Protein AF-A0A8J3Q9A3-F1 (afdb_monomer_lite)

Foldseek 3Di:
DLLLVLLVVLLVLLVVVLVVVVVVCVVVVCCQQAVLQSVVSNVLNVLSCCQNPPDPDNVSSLVSLQCLLPVLLVLLVCLVVDQFPPNVGSNTGGSDNVSSCSSNVSNVVSVVSNVVVVVVVVVVD

Secondary structure (DSSP, 8-state):
-HHHHHHHHHHHHHHHHHHHHHHHHHHTT-HHHHHHHHHHHHHHHHHHHIIIII-SSSHHHHHHHHHHHHHHHHHHHHTTTSSEESTTSTT-EE--HHHHHHHHHHHHHHHHHHHHHHHHHHTT-

pLDDT: mean 91.45, std 9.08, range [43.34, 98.44]

Radius of gyration: 15.61 Å; chains: 1; bounding box: 31×27×49 Å

Sequence (125 aa):
MPYRRFCRIATMVFLLFTVYPLAVKLVEHRLAHDWLHSMLHLGSAALAGYAGWLARSLTPAILYTWFIGVFYTALGVVGWFIDGLLLETHLAIPLGPVDNIFHLGVGGAALTVALIARSRSGDRG

Organism: NCBI:txid1392758

Structure (mmCIF, N/CA/C/O backbone):
data_AF-A0A8J3Q9A3-F1
#
_entry.id   AF-A0A8J3Q9A3-F1
#
loop_
_atom_site.group_PDB
_atom_site.id
_atom_site.type_symbol
_atom_site.label_atom_id
_atom_site.label_alt_id
_atom_site.label_comp_id
_atom_site.label_asym_id
_atom_site.label_entity_id
_atom_site.label_seq_id
_atom_site.pdbx_PDB_ins_code
_atom_site.Cartn_x
_atom_site.Cartn_y
_atom_site.Cartn_z
_atom_site.occupancy
_atom_site.B_iso_or_equiv
_atom_site.auth_seq_id
_atom_site.auth_comp_id
_atom_site.auth_asym_id
_atom_site.auth_atom_id
_atom_site.pdbx_PDB_model_num
ATOM 1 N N . MET A 1 1 ? -7.883 3.499 18.519 1.00 72.44 1 MET A N 1
ATOM 2 C CA . MET A 1 1 ? -8.370 2.934 17.238 1.00 72.44 1 MET A CA 1
ATOM 3 C C . MET A 1 1 ? -7.186 2.586 16.332 1.00 72.44 1 MET A C 1
ATOM 5 O O . MET A 1 1 ? -6.802 3.415 15.509 1.00 72.44 1 MET A O 1
ATOM 9 N N . PRO A 1 2 ? -6.570 1.405 16.507 1.00 91.31 2 PRO A N 1
ATOM 10 C CA . PRO A 1 2 ? -5.345 1.022 15.796 1.00 91.31 2 PRO A CA 1
ATOM 11 C C . PRO A 1 2 ? -5.510 1.046 14.265 1.00 91.31 2 PRO A C 1
ATOM 13 O O . PRO A 1 2 ? -4.638 1.571 13.581 1.00 91.31 2 PRO A O 1
ATOM 16 N N . TYR A 1 3 ? -6.679 0.649 13.748 1.00 95.75 3 TYR A N 1
ATOM 17 C CA . TYR A 1 3 ? -7.020 0.723 12.320 1.00 95.75 3 TYR A CA 1
ATOM 18 C C . TYR A 1 3 ? -6.910 2.133 11.722 1.00 95.75 3 TYR A C 1
ATOM 20 O O . TYR A 1 3 ? -6.279 2.323 10.686 1.00 95.75 3 TYR A O 1
ATOM 28 N N . ARG A 1 4 ? -7.458 3.163 12.386 1.00 97.12 4 ARG A N 1
ATOM 29 C CA . ARG A 1 4 ? -7.363 4.545 11.880 1.00 97.12 4 ARG A CA 1
ATOM 30 C C . ARG A 1 4 ? -5.929 5.055 11.891 1.00 97.12 4 ARG A C 1
ATOM 32 O O . ARG A 1 4 ? -5.524 5.726 10.952 1.00 97.12 4 ARG A O 1
ATOM 39 N N . ARG A 1 5 ?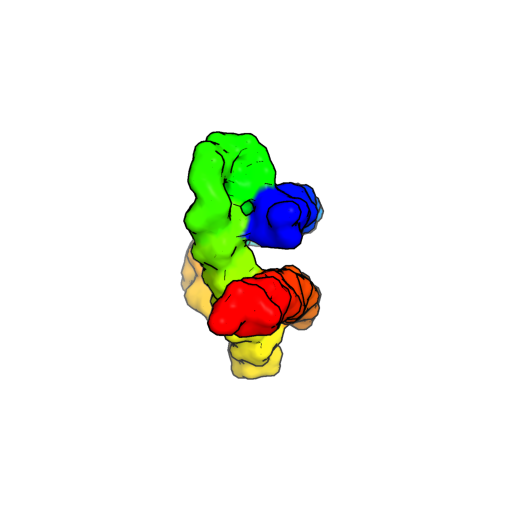 -5.156 4.735 12.936 1.00 97.31 5 ARG A N 1
ATOM 40 C CA . ARG A 1 5 ? -3.739 5.122 13.007 1.00 97.31 5 ARG A CA 1
ATOM 41 C C . ARG A 1 5 ? -2.947 4.479 11.873 1.00 97.31 5 ARG A C 1
ATOM 43 O O . ARG A 1 5 ? -2.189 5.183 11.216 1.00 97.31 5 ARG A O 1
ATOM 50 N N . PHE A 1 6 ? -3.178 3.192 11.619 1.00 97.75 6 PHE A N 1
ATOM 51 C CA . PHE A 1 6 ? -2.608 2.505 10.467 1.00 97.75 6 PHE A CA 1
ATOM 52 C C . PHE A 1 6 ? -2.974 3.217 9.161 1.00 97.75 6 PHE A C 1
ATOM 54 O O . PHE A 1 6 ? -2.074 3.574 8.419 1.00 97.75 6 PHE A O 1
ATOM 61 N N . CYS A 1 7 ? -4.255 3.519 8.915 1.00 98.06 7 CYS A N 1
ATOM 62 C CA . CYS A 1 7 ? -4.687 4.186 7.679 1.00 98.06 7 CYS A CA 1
ATOM 63 C C . CYS A 1 7 ? -4.008 5.553 7.474 1.00 98.06 7 CYS A C 1
ATOM 65 O O . CYS A 1 7 ? -3.594 5.882 6.366 1.00 98.06 7 CYS A O 1
ATOM 67 N N . ARG A 1 8 ? -3.816 6.337 8.541 1.00 98.44 8 ARG A N 1
ATOM 68 C CA . ARG A 1 8 ? -3.101 7.623 8.457 1.00 98.44 8 ARG A CA 1
ATOM 69 C C . ARG A 1 8 ? -1.632 7.449 8.078 1.00 98.44 8 ARG A C 1
ATOM 71 O O . ARG A 1 8 ? -1.138 8.176 7.225 1.00 98.44 8 ARG A O 1
ATOM 78 N N . ILE A 1 9 ? -0.950 6.479 8.688 1.00 98.06 9 ILE A N 1
ATOM 79 C CA . ILE A 1 9 ? 0.447 6.155 8.361 1.00 98.06 9 ILE A CA 1
ATOM 80 C C . ILE A 1 9 ? 0.535 5.622 6.929 1.00 98.06 9 ILE A C 1
ATOM 82 O O . ILE A 1 9 ? 1.347 6.108 6.151 1.00 98.06 9 ILE A O 1
ATOM 86 N N . ALA A 1 10 ? -0.344 4.688 6.562 1.00 97.69 10 ALA A N 1
ATOM 87 C CA . ALA A 1 10 ? -0.427 4.123 5.223 1.00 97.69 10 ALA A CA 1
ATOM 88 C C . ALA A 1 10 ? -0.643 5.212 4.167 1.00 97.69 10 ALA A C 1
ATOM 90 O O . ALA A 1 10 ? 0.008 5.170 3.135 1.00 97.69 10 ALA A O 1
ATOM 91 N N . THR A 1 11 ? -1.471 6.226 4.445 1.00 98.19 11 THR A N 1
ATOM 92 C CA . THR A 1 11 ? -1.638 7.380 3.542 1.00 98.19 11 THR A CA 1
ATOM 93 C C . THR A 1 11 ? -0.297 8.042 3.240 1.00 98.19 11 THR A C 1
ATOM 95 O O . THR A 1 11 ? 0.041 8.233 2.079 1.00 98.19 11 THR A O 1
ATOM 98 N N . MET A 1 12 ? 0.491 8.352 4.272 1.00 97.75 12 MET A N 1
ATOM 99 C CA . MET A 1 12 ? 1.795 9.004 4.103 1.00 97.75 12 MET A CA 1
ATOM 100 C C . MET A 1 12 ? 2.778 8.106 3.353 1.00 97.75 12 MET A C 1
ATOM 102 O O . MET A 1 12 ? 3.463 8.563 2.445 1.00 97.75 12 MET A O 1
ATOM 106 N N . VAL A 1 13 ? 2.804 6.816 3.691 1.00 96.31 13 VAL A N 1
ATOM 107 C CA . VAL A 1 13 ? 3.659 5.820 3.034 1.00 96.31 13 VAL A CA 1
ATOM 108 C C . VAL A 1 13 ? 3.314 5.688 1.547 1.00 96.31 13 VAL A C 1
ATOM 110 O O . VAL A 1 13 ? 4.212 5.765 0.714 1.00 96.31 13 VAL A O 1
ATOM 113 N N . PHE A 1 14 ? 2.031 5.568 1.196 1.00 96.06 14 PHE A N 1
ATOM 114 C CA . PHE A 1 14 ? 1.587 5.486 -0.197 1.00 96.06 14 PHE A CA 1
ATOM 115 C C . PHE A 1 14 ? 1.822 6.778 -0.975 1.00 96.06 14 PHE A C 1
ATOM 117 O O . PHE A 1 14 ? 2.189 6.712 -2.144 1.00 96.06 14 PHE A O 1
ATOM 124 N N . LEU A 1 15 ? 1.670 7.950 -0.350 1.00 94.31 15 LEU A N 1
ATOM 125 C CA . LEU A 1 15 ? 2.014 9.221 -0.994 1.00 94.3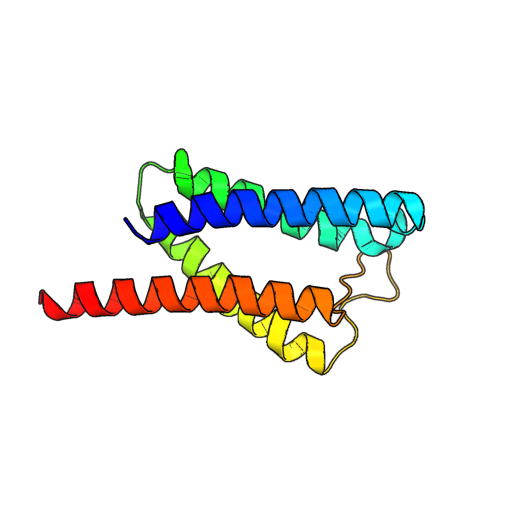1 15 LEU A CA 1
ATOM 126 C C . LEU A 1 15 ? 3.511 9.301 -1.303 1.00 94.31 15 LEU A C 1
ATOM 128 O O . LEU A 1 15 ? 3.877 9.622 -2.432 1.00 94.31 15 LEU A O 1
ATOM 132 N N . LEU A 1 16 ? 4.376 8.949 -0.348 1.00 92.12 16 LEU A N 1
ATOM 133 C CA . LEU A 1 16 ? 5.826 8.910 -0.569 1.00 92.12 16 LEU A CA 1
ATOM 134 C C . LEU A 1 16 ? 6.195 7.923 -1.684 1.00 92.12 16 LEU A C 1
ATOM 136 O O . LEU A 1 16 ? 6.955 8.273 -2.587 1.00 92.12 16 LEU A O 1
ATOM 140 N N . PHE A 1 17 ? 5.594 6.730 -1.667 1.00 87.38 17 PHE A N 1
ATOM 141 C CA . PHE A 1 17 ? 5.795 5.695 -2.684 1.00 87.38 17 PHE A CA 1
ATOM 142 C C . PHE A 1 17 ? 5.070 5.983 -4.009 1.00 87.38 17 PHE A C 1
ATOM 144 O O . PHE A 1 17 ? 5.263 5.280 -4.990 1.00 87.38 17 PHE A O 1
ATOM 151 N N . THR A 1 18 ? 4.264 7.040 -4.084 1.00 88.31 18 THR A N 1
ATOM 152 C CA . THR A 1 18 ? 3.747 7.558 -5.355 1.00 88.31 18 THR A CA 1
ATOM 153 C C . THR A 1 18 ? 4.697 8.616 -5.906 1.00 88.31 18 THR A C 1
ATOM 155 O O . THR A 1 18 ? 5.089 8.549 -7.067 1.00 88.31 18 THR A O 1
ATOM 158 N N . VAL A 1 19 ? 5.103 9.581 -5.075 1.00 86.69 19 VAL A N 1
ATOM 159 C CA . VAL A 1 19 ? 5.903 10.742 -5.497 1.00 86.69 19 VAL A CA 1
ATOM 160 C C . VAL A 1 19 ? 7.321 10.345 -5.903 1.00 86.69 19 VAL A C 1
ATOM 162 O O . VAL A 1 19 ? 7.789 10.782 -6.952 1.00 86.69 19 VAL A O 1
ATOM 165 N N . TYR A 1 20 ? 8.004 9.512 -5.110 1.00 78.88 20 TYR A N 1
ATOM 166 C CA . TYR A 1 20 ? 9.383 9.124 -5.417 1.00 78.88 20 TYR A CA 1
ATOM 167 C C . TYR A 1 20 ? 9.481 8.306 -6.719 1.00 78.88 20 TYR A C 1
ATOM 169 O O . TYR A 1 20 ? 10.210 8.730 -7.619 1.00 78.88 20 TYR A O 1
ATOM 177 N N . PRO A 1 21 ? 8.708 7.218 -6.914 1.00 79.06 21 PRO A N 1
ATOM 178 C CA . PRO A 1 21 ? 8.729 6.480 -8.174 1.00 79.06 21 PRO A CA 1
ATOM 179 C C . PRO A 1 21 ? 8.217 7.298 -9.353 1.00 79.06 21 PRO A C 1
ATOM 181 O O . PRO A 1 21 ? 8.705 7.110 -10.457 1.00 79.06 21 PRO A O 1
ATOM 184 N N . LEU A 1 22 ? 7.279 8.232 -9.152 1.00 82.88 22 LEU A N 1
ATOM 185 C CA . LEU A 1 22 ? 6.870 9.150 -10.216 1.00 82.88 22 LEU A CA 1
ATOM 186 C C . LEU A 1 22 ? 8.054 9.997 -10.706 1.00 82.88 22 LEU A C 1
ATOM 188 O O . LEU A 1 22 ? 8.256 10.105 -11.912 1.00 82.88 22 LEU A O 1
ATOM 192 N N . ALA A 1 23 ? 8.853 10.553 -9.792 1.00 81.62 23 ALA A N 1
ATOM 193 C CA . ALA A 1 23 ? 10.048 11.317 -10.146 1.00 81.62 23 ALA A CA 1
ATOM 194 C C . ALA A 1 23 ? 11.087 10.450 -10.876 1.00 81.62 23 ALA A C 1
ATOM 196 O O . ALA A 1 23 ? 11.614 10.866 -11.904 1.00 81.62 23 ALA A O 1
ATOM 197 N N . VAL A 1 24 ? 11.329 9.225 -10.399 1.00 82.69 24 VAL A N 1
ATOM 198 C CA . VAL A 1 24 ? 12.233 8.269 -11.063 1.00 82.69 24 VAL A CA 1
ATOM 199 C C . VAL A 1 24 ? 11.727 7.922 -12.467 1.00 82.69 24 VAL A C 1
ATOM 201 O O . VAL A 1 24 ? 12.468 8.040 -13.436 1.00 82.69 24 VAL A O 1
ATOM 204 N N . LYS A 1 25 ? 10.441 7.591 -12.613 1.00 81.00 25 LYS A N 1
ATOM 205 C CA . LYS A 1 25 ? 9.816 7.257 -13.903 1.00 81.00 25 LYS A CA 1
ATOM 206 C C . LYS A 1 25 ? 9.807 8.424 -14.888 1.00 81.00 25 LYS A C 1
ATOM 208 O O . LYS A 1 25 ? 9.848 8.179 -16.093 1.00 81.00 25 LYS A O 1
ATOM 213 N N . LEU A 1 26 ? 9.724 9.667 -14.402 1.00 82.25 26 LEU A N 1
ATOM 214 C CA . LEU A 1 26 ? 9.862 10.868 -15.235 1.00 82.25 26 LEU A CA 1
ATOM 215 C C . LEU A 1 26 ? 11.264 10.937 -15.839 1.00 82.25 26 LEU A C 1
ATOM 217 O O . LEU A 1 26 ? 11.390 11.162 -17.038 1.00 82.25 26 LEU A O 1
ATOM 221 N N . VAL A 1 27 ? 12.293 10.700 -15.021 1.00 85.94 27 VAL A N 1
ATOM 222 C CA . VAL A 1 27 ? 13.697 10.697 -15.455 1.00 85.94 27 VAL A CA 1
ATOM 223 C C . VAL A 1 27 ? 13.991 9.523 -16.395 1.00 85.94 27 VAL A C 1
ATOM 225 O O . VAL A 1 27 ? 14.692 9.692 -17.385 1.00 85.94 27 VAL A O 1
ATOM 228 N N . GLU A 1 28 ? 13.422 8.347 -16.129 1.00 85.56 28 GLU A N 1
ATOM 229 C CA . GLU A 1 28 ? 13.601 7.140 -16.949 1.00 85.56 28 GLU A CA 1
ATOM 230 C C . GLU A 1 28 ? 12.695 7.093 -18.196 1.00 85.56 28 GLU A C 1
ATOM 232 O O . GLU A 1 28 ? 12.751 6.129 -18.953 1.00 85.56 28 GLU A O 1
ATOM 237 N N . HIS A 1 29 ? 11.834 8.096 -18.421 1.00 81.44 29 HIS A N 1
ATOM 238 C CA . HIS A 1 29 ? 10.830 8.121 -19.499 1.00 81.44 29 HIS A CA 1
ATOM 239 C C . HIS A 1 29 ? 9.871 6.909 -19.524 1.00 81.44 29 HIS A C 1
ATOM 241 O O . HIS A 1 29 ? 9.292 6.577 -20.558 1.00 81.44 29 HIS A O 1
ATOM 247 N N . ARG A 1 30 ? 9.642 6.263 -18.374 1.00 79.81 30 ARG A N 1
ATOM 248 C CA . ARG A 1 30 ? 8.829 5.034 -18.253 1.00 79.81 30 ARG A CA 1
ATOM 249 C C . ARG A 1 30 ? 7.361 5.267 -17.922 1.00 79.81 30 ARG A C 1
ATOM 251 O O . ARG A 1 30 ? 6.569 4.330 -17.939 1.00 79.81 30 ARG A O 1
ATOM 258 N N . LEU A 1 31 ? 6.974 6.514 -17.671 1.00 75.50 31 LEU A N 1
ATOM 259 C CA . LEU A 1 31 ? 5.629 6.858 -17.211 1.00 75.50 31 LEU A CA 1
ATOM 260 C C . LEU A 1 31 ? 4.499 6.370 -18.110 1.00 75.50 31 LEU A C 1
ATOM 262 O O . LEU A 1 31 ? 3.479 5.926 -17.602 1.00 75.50 31 LEU A O 1
ATOM 266 N N . ALA A 1 32 ? 4.669 6.420 -19.430 1.00 78.12 32 ALA A N 1
ATOM 267 C CA . ALA A 1 32 ? 3.643 5.950 -20.358 1.00 78.12 32 ALA A CA 1
ATOM 268 C C . ALA A 1 32 ? 3.403 4.430 -20.269 1.00 78.12 32 ALA A C 1
ATOM 270 O O . ALA A 1 32 ? 2.342 3.955 -20.663 1.00 78.12 32 ALA A O 1
ATOM 271 N N . HIS A 1 33 ? 4.376 3.676 -19.757 1.00 80.00 33 HIS A N 1
ATOM 272 C CA . HIS A 1 33 ? 4.367 2.219 -19.758 1.00 80.00 33 HIS A CA 1
ATOM 273 C C . HIS A 1 33 ? 3.752 1.618 -18.483 1.00 80.00 33 HIS A C 1
ATOM 275 O O . HIS A 1 33 ? 3.078 0.598 -18.558 1.00 80.00 33 HIS A O 1
ATOM 281 N N . ASP A 1 34 ? 3.929 2.257 -17.321 1.00 82.62 34 ASP A N 1
ATOM 282 C CA . ASP A 1 34 ? 3.527 1.698 -16.020 1.00 82.62 34 ASP A CA 1
ATOM 283 C C . ASP A 1 34 ? 2.779 2.698 -15.108 1.00 82.62 34 ASP A C 1
ATOM 285 O O . ASP A 1 34 ? 2.795 2.591 -13.872 1.00 82.62 34 ASP A O 1
ATOM 289 N N . TRP A 1 35 ? 2.104 3.693 -15.702 1.00 86.38 35 TRP A N 1
ATOM 290 C CA . TRP A 1 35 ? 1.335 4.709 -14.968 1.00 86.38 35 TRP A CA 1
ATOM 291 C C . TRP A 1 35 ? 0.255 4.100 -14.067 1.00 86.38 35 TRP A C 1
ATOM 293 O O . TRP A 1 35 ? -0.026 4.653 -12.999 1.00 86.38 35 TRP A O 1
ATOM 303 N N . LEU A 1 36 ? -0.327 2.958 -14.464 1.00 90.50 36 LEU A N 1
ATOM 304 C CA . LEU A 1 36 ? -1.346 2.262 -13.677 1.00 90.50 36 LEU A CA 1
ATOM 305 C C . LEU A 1 36 ? -0.812 1.914 -12.285 1.00 90.50 36 LEU A C 1
ATOM 307 O O . LEU A 1 36 ? -1.509 2.126 -11.296 1.00 90.50 36 LEU A O 1
ATOM 311 N N . HIS A 1 37 ? 0.440 1.461 -12.185 1.00 90.75 37 HIS A N 1
ATOM 312 C CA . HIS A 1 37 ? 1.058 1.135 -10.901 1.00 90.75 37 HIS A CA 1
ATOM 313 C C . HIS A 1 37 ? 1.118 2.364 -9.976 1.00 90.75 37 HIS A C 1
ATOM 315 O O . HIS A 1 37 ? 0.755 2.287 -8.802 1.00 90.75 37 HIS A O 1
ATOM 321 N N . SER A 1 38 ? 1.483 3.531 -10.516 1.00 90.12 38 SER A N 1
ATOM 322 C CA . SER A 1 38 ? 1.495 4.785 -9.753 1.00 90.12 38 SER A CA 1
ATOM 323 C C . SER A 1 38 ? 0.084 5.234 -9.349 1.00 90.12 38 SER A C 1
ATOM 325 O O . SER A 1 38 ? -0.113 5.724 -8.238 1.00 90.12 38 SER A O 1
ATOM 327 N N . MET A 1 39 ? -0.915 5.035 -10.215 1.00 91.81 39 MET A N 1
ATOM 328 C CA . MET A 1 39 ? -2.316 5.336 -9.896 1.00 91.81 39 MET A CA 1
ATOM 329 C C . MET A 1 39 ? -2.887 4.417 -8.819 1.00 91.81 39 MET A C 1
ATOM 331 O O . MET A 1 39 ? -3.656 4.884 -7.983 1.00 91.81 39 MET A O 1
ATOM 335 N N . LEU A 1 40 ? -2.500 3.140 -8.794 1.00 93.94 40 LEU A N 1
ATOM 336 C CA . LEU A 1 40 ? -2.915 2.208 -7.747 1.00 93.94 40 LEU A CA 1
ATOM 337 C C . LEU A 1 40 ? -2.388 2.644 -6.374 1.00 93.94 40 LEU A C 1
ATOM 339 O O . LEU A 1 40 ? -3.160 2.678 -5.417 1.00 93.94 40 LEU A O 1
ATOM 343 N N . HIS A 1 41 ? -1.122 3.068 -6.272 1.00 94.56 41 HIS A N 1
ATOM 344 C CA . HIS A 1 41 ? -0.585 3.613 -5.015 1.00 94.56 41 HIS A CA 1
ATOM 345 C C . HIS A 1 41 ? -1.268 4.918 -4.603 1.00 94.56 41 HIS A C 1
ATOM 347 O O . HIS A 1 41 ? -1.616 5.079 -3.431 1.00 94.56 41 HIS A O 1
ATOM 353 N N . LEU A 1 42 ? -1.546 5.817 -5.551 1.00 95.12 42 LEU A N 1
ATOM 354 C CA . LEU A 1 42 ? -2.286 7.049 -5.271 1.00 95.12 42 LEU A CA 1
ATOM 355 C C . LEU A 1 42 ? -3.725 6.763 -4.808 1.00 95.12 42 LEU A C 1
ATOM 357 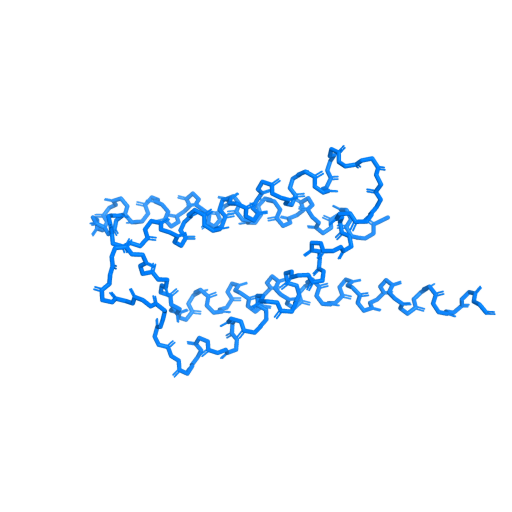O O . LEU A 1 42 ? -4.210 7.378 -3.857 1.00 95.12 42 LEU A O 1
ATOM 361 N N . GLY A 1 43 ? -4.397 5.804 -5.445 1.00 96.75 43 GLY A N 1
ATOM 362 C CA . GLY A 1 43 ? -5.723 5.333 -5.052 1.00 96.75 43 GLY A CA 1
ATOM 363 C C . GLY A 1 43 ? -5.719 4.742 -3.642 1.00 96.75 43 GLY A C 1
ATOM 364 O O . GLY A 1 43 ? -6.560 5.109 -2.819 1.00 96.75 43 GLY A O 1
ATOM 365 N N . SER A 1 44 ? -4.723 3.911 -3.321 1.00 97.19 44 SER A N 1
ATOM 366 C CA . SER A 1 44 ? -4.498 3.398 -1.966 1.00 97.19 44 SER A CA 1
ATOM 367 C C . SER A 1 44 ? -4.299 4.537 -0.961 1.00 97.19 44 SER A C 1
ATOM 369 O O . SER A 1 44 ? -4.951 4.546 0.084 1.00 97.19 44 SER A O 1
ATOM 371 N N . ALA A 1 45 ? -3.495 5.558 -1.285 1.00 97.69 45 ALA A N 1
ATOM 372 C CA . ALA A 1 45 ? -3.333 6.738 -0.433 1.00 97.69 45 ALA A CA 1
ATOM 373 C C . ALA A 1 45 ? -4.664 7.465 -0.178 1.00 97.69 45 ALA A C 1
ATOM 375 O O . ALA A 1 45 ? -4.984 7.783 0.969 1.00 97.69 45 ALA A O 1
ATOM 376 N N . ALA A 1 46 ? -5.459 7.705 -1.223 1.00 98.00 46 ALA A N 1
ATOM 377 C CA . ALA A 1 46 ? -6.740 8.398 -1.107 1.00 98.00 46 ALA A CA 1
ATOM 378 C C . ALA A 1 46 ? -7.739 7.621 -0.233 1.00 98.00 46 ALA A C 1
ATOM 380 O O . ALA A 1 46 ? -8.358 8.193 0.671 1.00 98.00 46 ALA A O 1
ATOM 381 N N . LEU A 1 47 ? -7.855 6.305 -0.444 1.00 98.31 47 LEU A N 1
ATOM 382 C CA . LEU A 1 47 ? -8.719 5.428 0.350 1.00 98.31 47 LEU A CA 1
ATOM 383 C C . LEU A 1 47 ? -8.266 5.350 1.814 1.00 98.31 47 LEU A C 1
ATOM 385 O O . LEU A 1 47 ? -9.096 5.451 2.724 1.00 98.31 47 LEU A O 1
ATOM 389 N N . ALA A 1 48 ? -6.957 5.241 2.054 1.00 98.19 48 ALA A N 1
ATOM 390 C CA . ALA A 1 48 ? -6.379 5.285 3.392 1.00 98.19 48 ALA A CA 1
ATOM 391 C C . ALA A 1 48 ? -6.682 6.618 4.089 1.00 98.19 48 ALA A C 1
ATOM 393 O O . ALA A 1 48 ? -7.051 6.636 5.267 1.00 98.19 48 ALA A O 1
ATOM 394 N N . GLY A 1 49 ? -6.578 7.731 3.359 1.00 98.31 49 GLY A N 1
ATOM 395 C CA . GLY A 1 49 ? -6.835 9.065 3.884 1.00 98.31 49 GLY A CA 1
ATOM 396 C C . GLY A 1 49 ? -8.297 9.241 4.280 1.00 98.31 49 GLY A C 1
ATOM 397 O O . GLY A 1 49 ? -8.610 9.648 5.405 1.00 98.31 49 GLY A O 1
ATOM 398 N N . TYR A 1 50 ? -9.207 8.824 3.401 1.00 98.31 50 TYR A N 1
ATOM 399 C CA . TYR A 1 50 ? -10.632 8.789 3.703 1.00 98.31 50 TYR A CA 1
ATOM 400 C C . TYR A 1 50 ? -10.922 7.951 4.959 1.00 98.31 50 TYR A C 1
ATOM 402 O O . TYR A 1 50 ? -11.546 8.442 5.902 1.00 98.31 50 TYR A O 1
ATOM 410 N N . ALA A 1 51 ? -10.414 6.719 5.033 1.00 97.94 51 ALA A N 1
ATOM 411 C CA . ALA A 1 51 ? -10.632 5.832 6.175 1.00 97.94 51 ALA A CA 1
ATOM 412 C C . ALA A 1 51 ? -9.989 6.351 7.485 1.00 97.94 51 ALA A C 1
ATOM 414 O O . ALA A 1 51 ? -10.525 6.162 8.586 1.00 97.94 51 ALA A O 1
ATOM 415 N N . GLY A 1 52 ? -8.842 7.026 7.382 1.00 97.56 52 GLY A N 1
ATOM 416 C CA . GLY A 1 52 ? -8.058 7.530 8.509 1.00 97.56 52 GLY A CA 1
ATOM 417 C C . GLY A 1 52 ? -8.602 8.811 9.148 1.00 97.56 52 GLY A C 1
ATOM 418 O O . GLY A 1 52 ? -8.532 8.946 10.380 1.00 97.56 52 GLY A O 1
ATOM 419 N N . TRP A 1 53 ? -9.146 9.733 8.346 1.00 97.81 53 TRP A N 1
ATOM 420 C CA . TRP A 1 53 ? -9.593 11.056 8.809 1.00 97.81 53 TRP A CA 1
ATOM 421 C C . TRP A 1 53 ? -11.078 11.343 8.583 1.00 97.81 53 TRP A C 1
ATOM 423 O O . TRP A 1 53 ? -11.703 11.916 9.471 1.00 97.81 53 TRP A O 1
ATOM 433 N N . LEU A 1 54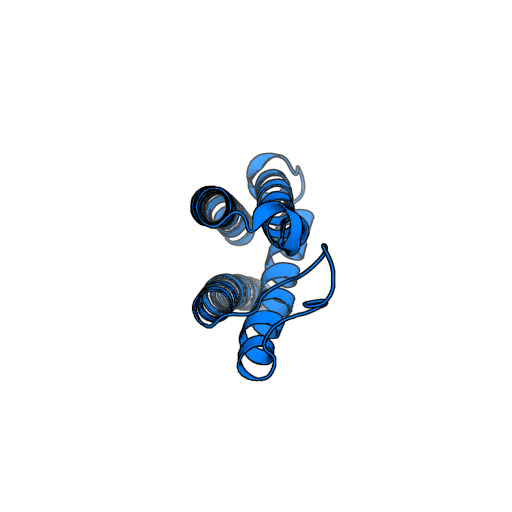 ? -11.648 10.956 7.440 1.00 97.25 54 LEU A N 1
ATOM 434 C CA . LEU A 1 54 ? -12.950 11.471 6.990 1.00 97.25 54 LEU A CA 1
ATOM 435 C C . LEU A 1 54 ? -14.127 10.545 7.320 1.00 97.25 54 LEU A C 1
ATOM 437 O O . LEU A 1 54 ? -15.226 11.008 7.623 1.00 97.25 54 LEU A O 1
ATOM 441 N N . ALA A 1 55 ? -13.915 9.230 7.273 1.00 96.25 55 ALA A N 1
ATOM 442 C CA . ALA A 1 55 ? -14.963 8.247 7.508 1.00 96.25 55 ALA A CA 1
ATOM 443 C C . ALA A 1 55 ? -15.546 8.375 8.924 1.00 96.25 55 ALA A C 1
ATOM 445 O O . ALA A 1 55 ? -14.810 8.298 9.912 1.00 96.25 55 ALA A O 1
ATOM 446 N N . ARG A 1 56 ? -16.876 8.498 9.037 1.00 95.19 56 ARG A N 1
ATOM 447 C CA . ARG A 1 56 ? -17.572 8.623 10.334 1.00 95.19 56 ARG A CA 1
ATOM 448 C C . ARG A 1 56 ? -17.552 7.314 11.131 1.00 95.19 56 ARG A C 1
ATOM 450 O O . ARG A 1 56 ? -17.306 7.336 12.334 1.00 95.19 56 ARG A O 1
ATOM 457 N N . SER A 1 57 ? -17.734 6.170 10.468 1.00 96.06 57 SER A N 1
ATOM 458 C CA . SER A 1 57 ? -17.657 4.840 11.089 1.00 96.06 57 SER A CA 1
ATOM 459 C C . SER A 1 57 ? -16.237 4.263 11.045 1.00 96.06 57 SER A C 1
ATOM 461 O O . SER A 1 57 ? -15.383 4.716 10.283 1.00 96.06 57 SER A O 1
ATOM 463 N N . LEU A 1 58 ? -15.968 3.255 11.884 1.00 95.81 58 LEU A N 1
ATOM 464 C CA . LEU A 1 58 ? -14.681 2.547 11.897 1.00 95.81 58 LEU A CA 1
ATOM 465 C C . LEU A 1 58 ? -14.567 1.504 10.768 1.00 95.81 58 LEU A C 1
ATOM 467 O O . LEU A 1 58 ? -13.456 1.100 10.426 1.00 95.81 58 LEU A O 1
ATOM 471 N N . THR A 1 59 ? -15.693 1.097 10.174 1.00 97.00 59 THR A N 1
ATOM 472 C CA . THR A 1 59 ? -15.772 0.040 9.156 1.00 97.00 59 THR A CA 1
ATOM 473 C C . THR A 1 59 ? -14.817 0.256 7.978 1.00 97.00 59 THR A C 1
ATOM 475 O O . THR A 1 59 ? -14.077 -0.678 7.676 1.00 97.00 59 THR A O 1
ATOM 478 N N . PRO A 1 60 ? -14.712 1.454 7.360 1.00 97.88 60 PRO A N 1
ATOM 479 C CA . PRO A 1 60 ? -13.785 1.663 6.247 1.00 97.88 60 PRO A CA 1
ATOM 480 C C . PRO A 1 60 ? -12.323 1.431 6.631 1.00 97.88 60 PRO A C 1
ATOM 482 O O . PRO A 1 60 ? -11.578 0.843 5.859 1.00 97.88 60 PRO A O 1
ATOM 485 N N . ALA A 1 61 ? -11.915 1.822 7.843 1.00 97.69 61 ALA A N 1
ATOM 486 C CA . ALA A 1 61 ? -10.550 1.595 8.312 1.00 97.69 61 ALA A CA 1
ATOM 487 C C . ALA A 1 61 ? -10.264 0.109 8.561 1.00 97.69 61 ALA A C 1
ATOM 489 O O . ALA A 1 61 ? -9.168 -0.351 8.271 1.00 97.69 61 ALA A O 1
ATOM 490 N N . ILE A 1 62 ? -11.245 -0.649 9.058 1.00 97.69 62 ILE A N 1
ATOM 491 C CA . ILE A 1 62 ? -11.111 -2.101 9.242 1.00 97.69 62 ILE A CA 1
ATOM 492 C C . ILE A 1 62 ? -10.973 -2.794 7.885 1.00 97.69 62 ILE A C 1
ATOM 494 O O . ILE A 1 62 ? -10.034 -3.563 7.689 1.00 97.69 62 ILE A O 1
ATOM 498 N N . LEU A 1 63 ? -11.886 -2.500 6.953 1.00 98.06 63 LEU A N 1
ATOM 499 C CA . LEU A 1 63 ? -11.884 -3.093 5.617 1.00 98.06 63 LEU A CA 1
ATOM 500 C C . LEU A 1 63 ? -10.602 -2.750 4.861 1.00 98.06 63 LEU A C 1
ATOM 502 O O . LEU A 1 63 ? -9.974 -3.644 4.309 1.00 98.06 63 LEU A O 1
ATOM 506 N N . TYR A 1 64 ? -10.173 -1.487 4.902 1.00 98.12 64 TYR A N 1
ATOM 507 C CA . TYR A 1 64 ? -8.934 -1.053 4.265 1.00 98.12 64 TYR A CA 1
ATOM 508 C C . TYR A 1 64 ? -7.709 -1.766 4.850 1.00 98.12 64 TYR A C 1
ATOM 510 O O . TYR A 1 64 ? -6.882 -2.278 4.102 1.00 98.12 64 TYR A O 1
ATOM 518 N N . THR A 1 65 ? -7.589 -1.858 6.181 1.00 98.31 65 THR A N 1
ATOM 519 C CA . THR A 1 65 ? -6.467 -2.574 6.807 1.00 98.31 65 THR A CA 1
ATOM 520 C C . THR A 1 65 ? -6.449 -4.055 6.431 1.00 98.31 65 THR A C 1
ATOM 522 O O . THR A 1 65 ? -5.380 -4.574 6.132 1.00 98.31 65 THR A O 1
ATOM 525 N N . TRP A 1 66 ? -7.598 -4.736 6.405 1.00 98.06 66 TRP A N 1
ATOM 526 C CA . TRP A 1 66 ? -7.658 -6.133 5.960 1.00 98.06 66 TRP A CA 1
ATOM 527 C C . TRP A 1 66 ? -7.332 -6.291 4.479 1.00 98.06 66 TRP A C 1
ATOM 529 O O . TRP A 1 66 ? -6.557 -7.176 4.128 1.00 98.06 66 TRP A O 1
ATOM 539 N N . PHE A 1 67 ? -7.882 -5.423 3.631 1.00 97.81 67 PHE A N 1
ATOM 540 C CA . PHE A 1 67 ? -7.602 -5.412 2.202 1.00 97.81 67 PHE A CA 1
ATOM 541 C C . PHE A 1 67 ? -6.102 -5.274 1.944 1.00 97.81 67 PHE A C 1
ATOM 543 O O . PHE A 1 67 ? -5.524 -6.131 1.287 1.00 97.81 67 PHE A O 1
ATOM 550 N N . ILE A 1 68 ? -5.454 -4.262 2.530 1.00 98.19 68 ILE A N 1
ATOM 551 C CA . ILE A 1 68 ? -4.005 -4.082 2.412 1.00 98.19 68 ILE A CA 1
ATOM 552 C C . ILE A 1 68 ? -3.261 -5.284 2.990 1.00 98.19 68 ILE A C 1
ATOM 554 O O . ILE A 1 68 ? -2.368 -5.810 2.339 1.00 98.19 68 ILE A O 1
ATOM 558 N N . GLY A 1 69 ? -3.649 -5.764 4.172 1.00 98.12 69 GLY A N 1
ATOM 559 C CA . GLY A 1 69 ? -2.995 -6.908 4.800 1.00 98.12 69 GLY A CA 1
ATOM 560 C C . GLY A 1 69 ? -2.991 -8.157 3.929 1.00 98.12 69 GLY A C 1
ATOM 561 O O . GLY A 1 69 ? -1.958 -8.790 3.778 1.00 98.12 69 GLY A O 1
ATOM 562 N N . VAL A 1 70 ? -4.118 -8.501 3.315 1.00 97.81 70 VAL A N 1
ATOM 563 C CA . VAL A 1 70 ? -4.203 -9.690 2.460 1.00 97.81 70 VAL A CA 1
ATOM 564 C C . VAL A 1 70 ? -3.577 -9.424 1.094 1.00 97.81 70 VAL A C 1
ATOM 566 O O . VAL A 1 70 ? -2.712 -10.177 0.652 1.00 97.81 70 VAL A O 1
ATOM 569 N N . PHE A 1 71 ? -3.997 -8.353 0.425 1.00 96.88 71 PHE A N 1
ATOM 570 C CA . PHE A 1 71 ? -3.649 -8.107 -0.969 1.00 96.88 71 PHE A CA 1
ATOM 571 C C . PHE A 1 71 ? -2.181 -7.710 -1.142 1.00 96.88 71 PHE A C 1
ATOM 573 O O . PHE A 1 71 ? -1.500 -8.278 -1.990 1.00 96.88 71 PHE A O 1
ATOM 580 N N . TYR A 1 72 ? -1.657 -6.798 -0.313 1.00 96.69 72 TYR A N 1
ATOM 581 C CA . TYR A 1 72 ? -0.255 -6.380 -0.423 1.00 96.69 72 TYR A CA 1
ATOM 582 C C . TYR A 1 72 ? 0.697 -7.482 0.042 1.00 96.69 72 TYR A C 1
ATOM 584 O O . TYR A 1 72 ? 1.744 -7.670 -0.567 1.00 96.69 72 TYR A O 1
ATOM 592 N N . THR A 1 73 ? 0.341 -8.281 1.053 1.00 97.56 73 THR A N 1
ATOM 593 C CA . THR A 1 73 ? 1.160 -9.454 1.388 1.00 97.56 73 THR A CA 1
ATOM 594 C C . THR A 1 73 ? 1.159 -10.472 0.249 1.00 97.56 73 THR A C 1
ATOM 596 O O . THR A 1 73 ? 2.227 -10.956 -0.111 1.00 97.56 73 THR A O 1
ATOM 599 N N . ALA A 1 74 ? 0.005 -10.761 -0.364 1.00 96.56 74 ALA A N 1
ATOM 600 C CA . ALA A 1 74 ? -0.063 -11.671 -1.506 1.00 96.56 74 ALA A CA 1
ATOM 601 C C . ALA A 1 74 ? 0.773 -11.168 -2.693 1.00 96.56 74 ALA A C 1
ATOM 603 O O . ALA A 1 74 ? 1.583 -11.928 -3.215 1.00 96.56 74 ALA A O 1
ATOM 604 N N . LEU A 1 75 ? 0.646 -9.889 -3.068 1.00 94.44 75 LEU A N 1
ATOM 605 C CA . LEU A 1 75 ? 1.469 -9.271 -4.113 1.00 94.44 75 LEU A CA 1
ATOM 606 C C . LEU A 1 75 ? 2.961 -9.367 -3.799 1.00 94.44 75 LEU A C 1
ATOM 608 O O . LEU A 1 75 ? 3.740 -9.770 -4.654 1.00 94.44 75 LEU A O 1
ATOM 612 N N . GLY A 1 76 ? 3.352 -9.036 -2.568 1.00 95.50 76 GLY A N 1
ATOM 613 C CA . GLY A 1 76 ? 4.747 -9.074 -2.149 1.00 95.50 76 GLY A CA 1
ATOM 614 C C . GLY A 1 76 ? 5.344 -10.481 -2.127 1.00 95.50 76 GLY A C 1
ATOM 615 O O . GLY A 1 76 ? 6.534 -10.624 -2.369 1.00 95.50 76 GLY A O 1
ATOM 616 N N . VAL A 1 77 ? 4.543 -11.521 -1.865 1.00 96.56 77 VAL A N 1
ATOM 617 C CA . VAL A 1 77 ? 4.981 -12.924 -1.963 1.00 96.56 77 VAL A CA 1
ATOM 618 C C . VAL A 1 77 ? 5.054 -13.369 -3.421 1.00 96.56 77 VAL A C 1
ATOM 620 O O . VAL A 1 77 ? 6.079 -13.888 -3.848 1.00 96.56 77 VAL A O 1
ATOM 623 N N . VAL A 1 78 ? 3.978 -13.167 -4.186 1.00 95.69 78 VAL A N 1
ATOM 624 C CA . VAL A 1 78 ? 3.872 -13.625 -5.579 1.00 95.69 78 VAL A CA 1
ATOM 625 C C . VAL A 1 78 ? 4.896 -12.933 -6.474 1.00 95.69 78 VAL A C 1
ATOM 627 O O . VAL A 1 78 ? 5.466 -13.584 -7.343 1.00 95.69 78 VAL A O 1
ATOM 630 N N . GLY A 1 79 ? 5.191 -11.655 -6.233 1.00 94.50 79 GLY A N 1
ATOM 631 C CA . GLY A 1 79 ? 6.168 -10.888 -7.006 1.00 94.50 79 GLY A CA 1
ATOM 632 C C . GLY A 1 79 ? 7.606 -11.406 -6.926 1.00 94.50 79 GLY A C 1
ATOM 633 O O . GLY A 1 79 ? 8.428 -11.034 -7.750 1.00 94.50 79 GLY A O 1
ATOM 634 N N . TRP A 1 80 ? 7.939 -12.300 -5.988 1.00 95.88 80 TRP A N 1
ATOM 635 C CA . TRP A 1 80 ? 9.233 -12.998 -6.014 1.00 95.88 80 TRP A CA 1
ATOM 636 C C . TRP A 1 80 ? 9.302 -14.116 -7.058 1.00 95.88 80 TRP A C 1
ATOM 638 O O . TRP A 1 80 ? 10.386 -14.620 -7.340 1.00 95.88 80 TRP A O 1
ATOM 648 N N . PHE A 1 81 ? 8.157 -14.521 -7.607 1.00 96.12 81 PHE A N 1
ATOM 649 C CA . PHE A 1 81 ? 8.033 -15.623 -8.558 1.00 96.12 81 PHE A CA 1
ATOM 650 C C . PHE A 1 81 ? 7.628 -15.163 -9.963 1.00 96.12 81 PHE A C 1
ATOM 652 O O . PHE A 1 81 ? 7.696 -15.964 -10.894 1.00 96.12 81 PHE A O 1
ATOM 659 N N . ILE A 1 82 ? 7.194 -13.909 -10.124 1.00 94.81 82 ILE A N 1
ATOM 660 C CA . ILE A 1 82 ? 6.824 -13.310 -11.411 1.00 94.81 82 ILE A CA 1
ATOM 661 C C . ILE A 1 82 ? 7.368 -11.881 -11.501 1.00 94.81 82 ILE A C 1
ATOM 663 O O . ILE A 1 82 ? 7.331 -11.151 -10.515 1.00 94.81 82 ILE A O 1
ATOM 667 N N . ASP A 1 83 ? 7.791 -11.453 -12.691 1.00 90.00 83 ASP A N 1
ATOM 668 C CA . ASP A 1 83 ? 8.390 -10.121 -12.895 1.00 90.00 83 ASP A CA 1
ATOM 669 C C . ASP A 1 83 ? 7.370 -8.967 -12.808 1.00 90.00 83 ASP A C 1
ATOM 671 O O . ASP A 1 83 ? 7.720 -7.799 -12.613 1.00 90.00 83 ASP A O 1
ATOM 675 N N . GLY A 1 84 ? 6.083 -9.277 -12.965 1.00 90.88 84 GLY A N 1
ATOM 676 C CA . GLY A 1 84 ? 5.006 -8.300 -12.917 1.00 90.88 84 GLY A CA 1
ATOM 677 C C . GLY A 1 84 ? 3.737 -8.770 -13.610 1.00 90.88 84 GLY A C 1
ATOM 678 O O . GLY A 1 84 ? 3.630 -9.903 -14.078 1.00 90.88 84 GLY A O 1
ATOM 679 N N . LEU A 1 85 ? 2.756 -7.876 -13.676 1.00 91.12 85 LEU A N 1
ATOM 680 C CA . LEU A 1 85 ? 1.491 -8.095 -14.370 1.00 91.12 85 LEU A CA 1
ATOM 681 C C . LEU A 1 85 ? 1.416 -7.182 -15.591 1.00 91.12 85 LEU A C 1
ATOM 683 O O . LEU A 1 85 ? 1.810 -6.019 -15.519 1.00 91.12 85 LEU A O 1
ATOM 687 N N . LEU A 1 86 ? 0.862 -7.693 -16.693 1.00 92.38 86 LEU A N 1
ATOM 688 C CA . LEU A 1 86 ? 0.578 -6.909 -17.904 1.00 92.38 86 LEU A CA 1
ATOM 689 C C . LEU A 1 86 ? 1.804 -6.162 -18.476 1.00 92.38 86 LEU A C 1
ATOM 691 O O . LEU A 1 86 ? 1.643 -5.091 -19.061 1.00 92.38 86 LEU A O 1
ATOM 695 N N . LEU A 1 87 ? 3.011 -6.720 -18.310 1.00 90.25 87 LEU A N 1
ATOM 696 C CA . LEU A 1 87 ? 4.282 -6.074 -18.675 1.00 90.25 87 LEU A CA 1
ATOM 697 C C . LEU A 1 87 ? 4.376 -5.682 -20.156 1.00 90.25 87 LEU A C 1
ATOM 699 O O . LEU A 1 87 ? 5.007 -4.692 -20.490 1.00 90.25 87 LEU A O 1
ATOM 703 N N . GLU A 1 88 ? 3.678 -6.392 -21.038 1.00 91.06 88 GLU A N 1
ATOM 704 C CA . GLU A 1 88 ? 3.658 -6.107 -22.480 1.00 91.06 88 GLU A CA 1
ATOM 705 C C . GLU A 1 88 ? 2.672 -4.988 -22.872 1.00 91.06 88 GLU A C 1
ATOM 707 O O . GLU A 1 88 ? 2.336 -4.810 -24.043 1.00 91.06 88 GLU A O 1
ATOM 712 N N . THR A 1 89 ? 2.136 -4.245 -21.900 1.00 90.06 89 THR A N 1
ATOM 713 C CA . THR A 1 89 ? 1.096 -3.232 -22.124 1.00 90.06 89 THR A CA 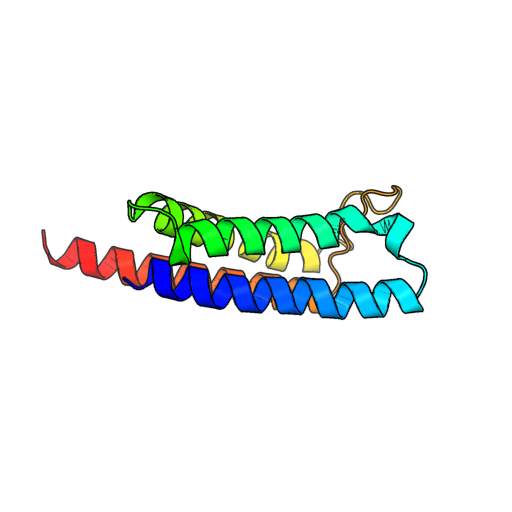1
ATOM 714 C C . THR A 1 89 ? 1.449 -1.903 -21.460 1.00 90.06 89 THR A C 1
ATOM 716 O O . THR A 1 89 ? 2.310 -1.831 -20.593 1.00 90.06 89 THR A O 1
ATOM 719 N N . HIS A 1 90 ? 0.721 -0.839 -21.809 1.00 86.94 90 HIS A N 1
ATOM 720 C CA . HIS A 1 90 ? 0.802 0.466 -21.131 1.00 86.94 90 HIS A CA 1
ATOM 721 C C . HIS A 1 90 ? 0.201 0.462 -19.709 1.00 86.94 90 HIS A C 1
ATOM 723 O O . HIS A 1 90 ? 0.107 1.508 -19.069 1.00 86.94 90 HIS A O 1
ATOM 729 N N . LEU A 1 91 ? -0.274 -0.694 -19.240 1.00 89.94 91 LEU A N 1
ATOM 730 C CA . LEU A 1 91 ? -0.851 -0.915 -17.917 1.00 89.94 91 LEU A CA 1
ATOM 731 C C . LEU A 1 91 ? 0.070 -1.786 -17.054 1.00 89.94 91 LEU A C 1
ATOM 733 O O . LEU A 1 91 ? -0.408 -2.438 -16.125 1.00 89.94 91 LEU A O 1
ATOM 737 N N . ALA A 1 92 ? 1.367 -1.828 -17.369 1.00 89.88 92 ALA A N 1
ATOM 738 C CA . ALA A 1 92 ? 2.318 -2.676 -16.674 1.00 89.88 92 ALA A CA 1
ATOM 739 C C . ALA A 1 92 ? 2.337 -2.381 -15.165 1.00 89.88 92 ALA A C 1
ATOM 741 O O . ALA A 1 92 ? 2.362 -1.228 -14.721 1.00 89.88 92 ALA A O 1
ATOM 742 N N . ILE A 1 93 ? 2.348 -3.451 -14.372 1.00 90.25 93 ILE A N 1
ATOM 743 C CA . ILE A 1 93 ? 2.528 -3.417 -12.921 1.00 90.25 93 ILE A CA 1
ATOM 744 C C . ILE A 1 93 ? 3.801 -4.212 -12.621 1.00 90.25 93 ILE A C 1
ATOM 746 O O . ILE A 1 93 ? 3.724 -5.433 -12.452 1.00 90.25 93 ILE A O 1
ATOM 750 N N . PRO A 1 94 ? 4.976 -3.559 -12.618 1.00 87.88 94 PRO A N 1
ATOM 751 C CA . PRO A 1 94 ? 6.222 -4.230 -12.276 1.00 87.88 94 PRO A CA 1
ATOM 752 C C . PRO A 1 94 ? 6.193 -4.696 -10.817 1.00 87.88 94 PRO A C 1
ATOM 754 O O . PRO A 1 94 ? 5.674 -3.999 -9.943 1.00 87.88 94 PRO A O 1
ATOM 757 N N . LEU A 1 95 ? 6.752 -5.879 -10.570 1.00 87.94 95 LEU A N 1
ATOM 758 C CA . LEU A 1 95 ? 6.915 -6.468 -9.241 1.00 87.94 95 LEU A CA 1
ATOM 759 C C . LEU A 1 95 ? 8.403 -6.706 -8.969 1.00 87.94 95 LEU A C 1
ATOM 761 O O . LEU A 1 95 ? 8.852 -7.824 -8.726 1.00 87.94 95 LEU A O 1
ATOM 765 N N . GLY A 1 96 ? 9.190 -5.630 -9.040 1.00 89.62 96 GLY A N 1
ATOM 766 C CA . GLY A 1 96 ? 10.617 -5.706 -8.759 1.00 89.62 96 GLY A CA 1
ATOM 767 C C . GLY A 1 96 ? 10.898 -5.978 -7.274 1.00 89.62 96 GLY A C 1
ATOM 768 O O . GLY A 1 96 ? 10.026 -5.787 -6.422 1.00 89.62 96 GLY A O 1
ATOM 769 N N . PRO A 1 97 ? 12.140 -6.342 -6.903 1.00 92.00 97 PRO A N 1
ATOM 770 C CA . PRO A 1 97 ? 12.499 -6.616 -5.508 1.00 92.00 97 PRO A CA 1
ATOM 771 C C . PRO A 1 97 ? 12.128 -5.488 -4.532 1.00 92.00 97 PRO A C 1
ATOM 773 O O . PRO A 1 97 ? 11.671 -5.750 -3.420 1.00 92.00 97 PRO A O 1
ATOM 776 N N . VAL A 1 98 ? 12.284 -4.227 -4.952 1.00 89.62 98 VAL A N 1
ATOM 777 C CA . VAL A 1 98 ? 11.919 -3.050 -4.145 1.00 89.62 98 VAL A CA 1
ATOM 778 C C . VAL A 1 98 ? 10.405 -2.971 -3.926 1.00 89.62 98 VAL A C 1
ATOM 780 O O . VAL A 1 98 ? 9.967 -2.744 -2.797 1.00 89.62 98 VAL A O 1
ATOM 783 N N . ASP A 1 99 ? 9.612 -3.217 -4.970 1.00 90.38 99 ASP A N 1
ATOM 784 C CA . ASP A 1 99 ? 8.150 -3.243 -4.887 1.00 90.38 99 ASP A CA 1
ATOM 785 C C . ASP A 1 99 ? 7.687 -4.372 -3.962 1.00 90.38 99 ASP A C 1
ATOM 787 O O . ASP A 1 99 ? 6.841 -4.167 -3.096 1.00 90.38 99 ASP A O 1
ATOM 791 N N . ASN A 1 100 ? 8.302 -5.552 -4.062 1.00 94.19 100 ASN A N 1
ATOM 792 C CA . ASN A 1 100 ? 7.956 -6.709 -3.237 1.00 94.19 100 ASN A CA 1
ATOM 793 C C . ASN A 1 100 ? 8.237 -6.466 -1.753 1.00 94.19 100 ASN A C 1
ATOM 795 O O . ASN A 1 100 ? 7.395 -6.772 -0.907 1.00 94.19 100 ASN A O 1
ATOM 799 N N . ILE A 1 101 ? 9.386 -5.868 -1.420 1.00 95.62 101 ILE A N 1
ATOM 800 C CA . ILE A 1 101 ? 9.712 -5.477 -0.041 1.00 95.62 101 ILE A CA 1
ATOM 801 C C . ILE A 1 101 ? 8.705 -4.446 0.475 1.00 95.62 101 ILE A C 1
ATOM 803 O O . ILE A 1 101 ? 8.226 -4.570 1.605 1.00 95.62 101 ILE A O 1
ATOM 807 N N . PHE A 1 102 ? 8.350 -3.454 -0.343 1.00 94.44 102 PHE A N 1
ATOM 808 C CA . PHE A 1 102 ? 7.334 -2.468 0.012 1.00 94.44 102 PHE A CA 1
ATOM 809 C C . PHE A 1 102 ? 5.975 -3.130 0.285 1.00 94.44 102 PHE A C 1
ATOM 811 O O . PHE A 1 102 ? 5.372 -2.908 1.340 1.00 94.44 102 PHE A O 1
ATOM 818 N N . HIS A 1 103 ? 5.523 -3.997 -0.621 1.00 96.50 103 HIS A N 1
ATOM 819 C CA . HIS A 1 103 ? 4.275 -4.741 -0.507 1.00 96.50 103 HIS A CA 1
ATOM 820 C C . HIS A 1 103 ? 4.237 -5.612 0.757 1.00 96.50 103 HIS A C 1
ATOM 822 O O . HIS A 1 103 ? 3.294 -5.517 1.548 1.00 96.50 103 HIS A O 1
ATOM 828 N N . LEU A 1 104 ? 5.294 -6.387 1.015 1.00 97.50 104 LEU A N 1
ATOM 829 C CA . LEU A 1 104 ? 5.421 -7.199 2.227 1.00 97.50 104 LEU A CA 1
ATOM 830 C C . LEU A 1 104 ? 5.452 -6.347 3.499 1.00 97.50 104 LEU A C 1
ATOM 832 O O . LEU A 1 104 ? 4.792 -6.697 4.477 1.00 97.50 104 LEU A O 1
ATOM 836 N N . GLY A 1 105 ? 6.180 -5.229 3.499 1.00 97.38 105 GLY A N 1
ATOM 837 C CA . GLY A 1 105 ? 6.289 -4.347 4.658 1.00 97.38 105 GLY A CA 1
ATOM 838 C C . GLY A 1 105 ? 4.944 -3.736 5.048 1.00 97.38 105 GLY A C 1
ATOM 839 O O . GLY A 1 105 ? 4.522 -3.824 6.205 1.00 97.38 105 GLY A O 1
ATOM 840 N N . VAL A 1 106 ? 4.229 -3.162 4.078 1.00 97.19 106 VAL A N 1
ATOM 841 C CA . VAL A 1 106 ? 2.920 -2.542 4.323 1.00 97.19 106 VAL A CA 1
ATOM 842 C C . VAL A 1 106 ? 1.858 -3.602 4.641 1.00 97.19 106 VAL A C 1
ATOM 844 O O . V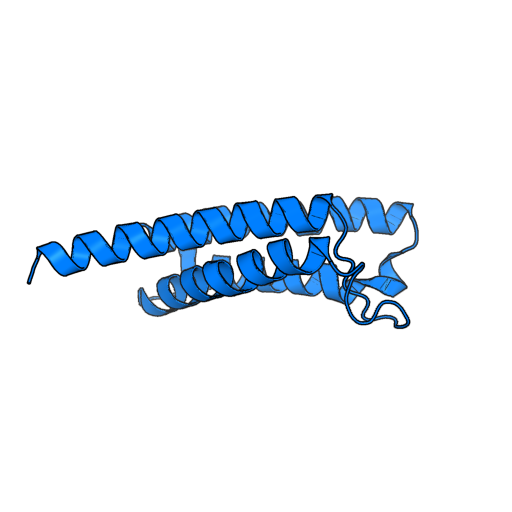AL A 1 106 ? 1.098 -3.431 5.599 1.00 97.19 106 VAL A O 1
ATOM 847 N N . GLY A 1 107 ? 1.829 -4.714 3.899 1.00 97.62 107 GLY A N 1
ATOM 848 C CA . GLY A 1 107 ? 0.904 -5.827 4.130 1.00 97.62 107 GLY A CA 1
ATOM 849 C C . GLY A 1 107 ? 1.109 -6.494 5.495 1.00 97.62 107 GLY A C 1
ATOM 850 O O . GLY A 1 107 ? 0.163 -6.642 6.270 1.00 97.62 107 GLY A O 1
ATOM 851 N N . GLY A 1 108 ? 2.357 -6.788 5.866 1.00 98.00 108 GLY A N 1
ATOM 852 C CA . GLY A 1 108 ? 2.709 -7.365 7.166 1.00 98.00 108 GLY A CA 1
ATOM 853 C C . GLY A 1 108 ? 2.343 -6.455 8.342 1.00 98.00 108 GLY A C 1
ATOM 854 O O . GLY A 1 108 ? 1.769 -6.918 9.334 1.00 98.00 108 GLY A O 1
ATOM 855 N N . ALA A 1 109 ? 2.587 -5.146 8.225 1.00 97.62 109 ALA A N 1
ATOM 856 C CA . ALA A 1 109 ? 2.154 -4.177 9.230 1.00 97.62 109 ALA A CA 1
ATOM 857 C C . ALA A 1 109 ? 0.621 -4.146 9.373 1.00 97.62 109 ALA A C 1
ATOM 859 O O . ALA A 1 109 ? 0.098 -4.112 10.491 1.00 97.62 109 ALA A O 1
ATOM 860 N N . ALA A 1 110 ? -0.107 -4.204 8.257 1.00 97.94 110 ALA A N 1
ATOM 861 C CA . ALA A 1 110 ? -1.565 -4.215 8.248 1.00 97.94 110 ALA A CA 1
ATOM 862 C C . ALA A 1 110 ? -2.142 -5.492 8.884 1.00 97.94 110 ALA A C 1
ATOM 864 O O . ALA A 1 110 ? -3.014 -5.398 9.751 1.00 97.94 110 ALA A O 1
ATOM 865 N N . LEU A 1 111 ? -1.615 -6.671 8.526 1.00 97.69 111 LEU A N 1
ATOM 866 C CA . LEU A 1 111 ? -1.994 -7.951 9.134 1.00 97.69 111 LEU A CA 1
ATOM 867 C C . LEU A 1 111 ? -1.722 -7.953 10.637 1.00 97.69 111 LEU A C 1
ATOM 869 O O . LEU A 1 111 ? -2.592 -8.332 11.417 1.00 97.69 111 LEU A O 1
ATOM 873 N N . THR A 1 112 ? -0.559 -7.455 11.058 1.00 97.69 112 THR A N 1
ATOM 874 C CA . THR A 1 112 ? -0.204 -7.344 12.479 1.00 97.69 112 THR A CA 1
ATOM 875 C C . THR A 1 112 ? -1.227 -6.494 13.233 1.00 97.69 112 THR A C 1
ATOM 877 O O . THR A 1 112 ? -1.750 -6.907 14.269 1.00 97.69 112 THR A O 1
ATOM 880 N N . VAL A 1 113 ? -1.580 -5.323 12.690 1.00 97.19 113 VAL A N 1
ATOM 881 C CA . VAL A 1 113 ? -2.613 -4.452 13.270 1.00 97.19 113 VAL A CA 1
ATOM 882 C C . VAL A 1 113 ? -3.967 -5.159 13.333 1.00 97.19 113 VAL A C 1
ATOM 884 O O . VAL A 1 113 ? -4.640 -5.089 14.364 1.00 97.19 113 VAL A O 1
ATOM 887 N N . ALA A 1 114 ? -4.369 -5.837 12.258 1.00 95.00 114 ALA A N 1
ATOM 888 C CA . ALA A 1 114 ? -5.659 -6.505 12.168 1.00 95.00 114 ALA A CA 1
ATOM 889 C C . ALA A 1 114 ? -5.790 -7.673 13.157 1.00 95.00 114 ALA A C 1
ATOM 891 O O . ALA A 1 114 ? -6.814 -7.786 13.834 1.00 95.00 114 ALA A O 1
ATOM 892 N N . LEU A 1 115 ? -4.750 -8.499 13.286 1.00 95.00 115 LEU A N 1
ATOM 893 C CA . LEU A 1 115 ? -4.727 -9.659 14.177 1.00 95.00 115 LEU A CA 1
ATOM 894 C C . LEU A 1 115 ? -4.688 -9.247 15.654 1.00 95.00 115 LEU A C 1
ATOM 896 O O . LEU A 1 115 ? -5.474 -9.768 16.445 1.00 95.00 115 LEU A O 1
ATOM 900 N N . ILE A 1 116 ? -3.862 -8.257 16.022 1.00 94.44 116 ILE A N 1
ATOM 901 C CA . ILE A 1 116 ? -3.803 -7.731 17.400 1.00 94.44 116 ILE A CA 1
ATOM 902 C C . ILE A 1 116 ? -5.126 -7.071 17.800 1.00 94.44 116 ILE A C 1
ATOM 904 O O . ILE A 1 116 ? -5.569 -7.170 18.945 1.00 94.44 116 ILE A O 1
ATOM 908 N N . ALA A 1 117 ? -5.762 -6.344 16.881 1.00 89.94 117 ALA A N 1
ATOM 909 C CA . ALA A 1 117 ? -7.048 -5.725 17.164 1.00 89.94 117 ALA A CA 1
ATOM 910 C C . ALA A 1 117 ? -8.161 -6.773 17.327 1.00 89.94 117 ALA A C 1
ATOM 912 O O . ALA A 1 117 ? -9.008 -6.602 18.200 1.00 89.94 117 ALA A O 1
ATOM 913 N N . ARG A 1 118 ? -8.127 -7.866 16.550 1.00 88.56 118 ARG A N 1
ATOM 914 C CA . ARG A 1 118 ? -9.079 -8.979 16.663 1.00 88.56 118 ARG A CA 1
ATOM 915 C C . ARG A 1 118 ? -8.935 -9.742 17.981 1.00 88.56 118 ARG A C 1
ATOM 917 O O . ARG A 1 118 ? -9.953 -10.001 18.615 1.00 88.56 118 ARG A O 1
ATOM 924 N N . SER A 1 119 ? -7.713 -10.068 18.413 1.00 87.44 119 SER A N 1
ATOM 925 C CA . SER A 1 119 ? -7.497 -10.802 19.674 1.00 87.44 119 SER A CA 1
ATOM 926 C C . SER A 1 119 ? -8.042 -10.035 20.882 1.00 87.44 119 SER A C 1
ATOM 928 O O . SER A 1 119 ? -8.810 -10.573 21.670 1.00 87.44 119 SER A O 1
ATOM 930 N N . ARG A 1 120 ? -7.783 -8.724 20.947 1.00 84.19 120 ARG A N 1
ATOM 931 C CA . ARG A 1 120 ? -8.281 -7.838 22.017 1.00 84.19 120 ARG A CA 1
ATOM 932 C C . ARG A 1 120 ? -9.802 -7.662 22.060 1.00 84.19 120 ARG A C 1
ATOM 934 O O . ARG A 1 120 ? -10.315 -7.148 23.055 1.00 84.19 120 ARG A O 1
ATOM 941 N N . SER A 1 121 ? -10.501 -7.988 20.974 1.00 75.88 121 SER A N 1
ATOM 942 C CA . SER A 1 121 ? -11.966 -8.001 20.915 1.00 75.88 121 SER A CA 1
ATOM 943 C C . SER A 1 121 ? -12.553 -9.345 21.346 1.00 75.88 121 SER A C 1
ATOM 945 O O . SER A 1 121 ? -13.674 -9.353 21.839 1.00 75.88 121 SER A O 1
ATOM 947 N N . GLY A 1 122 ? -11.811 -10.447 21.180 1.00 63.25 122 GLY A N 1
ATOM 948 C CA . GLY A 1 122 ? -12.213 -11.789 21.612 1.00 63.25 122 GLY A CA 1
ATOM 949 C C . GLY A 1 122 ? -12.113 -11.999 23.124 1.00 63.25 122 GLY A C 1
ATOM 950 O O . GLY A 1 122 ? -13.006 -12.602 23.695 1.00 63.25 122 GLY A O 1
ATOM 951 N N . ASP A 1 123 ? -11.111 -11.412 23.786 1.00 59.47 123 ASP A N 1
ATOM 952 C CA . ASP A 1 123 ? -10.911 -11.523 25.248 1.00 59.47 123 ASP A CA 1
ATOM 953 C C . ASP A 1 123 ? -11.956 -10.766 26.101 1.00 59.47 123 ASP A C 1
ATOM 955 O O . ASP A 1 123 ? -11.854 -10.727 27.325 1.00 59.47 123 ASP A O 1
ATOM 959 N N . ARG A 1 124 ? -12.930 -10.089 25.477 1.00 54.03 124 ARG A N 1
ATOM 960 C CA . ARG A 1 124 ? -13.977 -9.309 26.170 1.00 54.03 124 ARG A CA 1
ATOM 961 C C . ARG A 1 124 ? -15.382 -9.912 26.053 1.00 54.03 124 ARG A C 1
ATOM 963 O O . ARG A 1 124 ? -16.335 -9.229 26.428 1.00 54.03 124 ARG A O 1
ATOM 970 N N . GLY A 1 125 ? -15.509 -11.105 25.474 1.00 43.34 125 GLY A N 1
ATOM 971 C CA . GLY A 1 125 ? -16.757 -11.874 25.396 1.00 43.34 125 GLY A CA 1
ATOM 972 C C . GLY A 1 125 ? -16.728 -13.038 26.368 1.00 43.34 125 GLY A C 1
ATOM 973 O O . GLY A 1 125 ? -17.814 -13.361 26.888 1.00 43.34 125 GLY A O 1
#